Protein AF-A0A915NFX5-F1 (afdb_monomer_lite)

Radius of gyration: 32.98 Å; chains: 1; bounding box: 57×77×89 Å

pLDDT: mean 71.3, std 21.23, range [37.44, 98.0]

Structure (mmCIF, N/CA/C/O backbone):
data_AF-A0A915NFX5-F1
#
_entry.id   AF-A0A915NFX5-F1
#
loop_
_atom_site.group_PDB
_atom_site.id
_atom_site.type_symbol
_atom_site.label_atom_id
_atom_site.label_alt_id
_atom_site.label_comp_id
_atom_site.label_asym_id
_atom_site.label_entity_id
_atom_site.label_seq_id
_atom_site.pdbx_PDB_ins_code
_atom_site.Cartn_x
_atom_site.Cartn_y
_atom_site.Cartn_z
_atom_site.occupancy
_atom_site.B_iso_or_equiv
_atom_site.auth_seq_id
_atom_site.auth_comp_id
_atom_site.auth_asym_id
_atom_site.auth_atom_id
_atom_site.pdbx_PDB_model_num
ATOM 1 N N . LEU A 1 1 ? -9.962 2.973 -23.738 1.00 42.38 1 LEU A N 1
ATOM 2 C CA . LEU A 1 1 ? -8.912 2.194 -23.033 1.00 42.38 1 LEU A CA 1
ATOM 3 C C . LEU A 1 1 ? -8.061 3.043 -22.065 1.00 42.38 1 LEU A C 1
ATOM 5 O O . LEU A 1 1 ? -7.052 2.547 -21.597 1.00 42.38 1 LEU A O 1
ATOM 9 N N . ALA A 1 2 ? -8.461 4.273 -21.701 1.00 44.59 2 ALA A N 1
ATOM 10 C CA . ALA A 1 2 ? -7.644 5.176 -20.869 1.00 44.59 2 ALA A CA 1
ATOM 11 C C . ALA A 1 2 ? -8.045 5.235 -19.375 1.00 44.59 2 ALA A C 1
ATOM 13 O O . ALA A 1 2 ? -7.518 6.060 -18.642 1.00 44.59 2 ALA A O 1
ATOM 14 N N . GLU A 1 3 ? -8.964 4.384 -18.909 1.00 52.44 3 GLU A N 1
ATOM 15 C CA . GLU A 1 3 ? -9.541 4.490 -17.554 1.00 52.44 3 GLU A CA 1
ATOM 16 C C . GLU A 1 3 ? -8.811 3.669 -16.470 1.00 52.44 3 GLU A C 1
ATOM 18 O O . GLU A 1 3 ? -9.184 3.747 -15.308 1.00 52.44 3 GLU A O 1
ATOM 23 N N . ASN A 1 4 ? -7.743 2.933 -16.805 1.00 56.16 4 ASN A N 1
ATOM 24 C CA . ASN A 1 4 ? -7.018 2.064 -15.861 1.00 56.16 4 ASN A CA 1
ATOM 25 C C . ASN A 1 4 ? -5.557 2.495 -15.652 1.00 56.16 4 ASN A C 1
ATOM 27 O O . ASN A 1 4 ? -4.647 1.675 -15.754 1.00 56.16 4 ASN A O 1
ATOM 31 N N . PHE A 1 5 ? -5.306 3.779 -15.383 1.00 61.72 5 PHE A N 1
ATOM 32 C CA . PHE A 1 5 ? -3.992 4.183 -14.877 1.00 61.72 5 PHE A CA 1
ATOM 33 C C . PHE A 1 5 ? -3.992 4.124 -13.344 1.00 61.72 5 PHE A C 1
ATOM 35 O O . PHE A 1 5 ? -4.715 4.907 -12.720 1.00 61.72 5 PHE A O 1
ATOM 42 N N . PRO A 1 6 ? -3.176 3.252 -12.717 1.00 65.06 6 PRO A N 1
ATOM 43 C CA . PRO A 1 6 ? -3.118 3.133 -11.256 1.00 65.06 6 PRO A CA 1
ATOM 44 C C . PRO A 1 6 ? -2.696 4.452 -10.585 1.00 65.06 6 PRO A C 1
ATOM 46 O O . PRO A 1 6 ? -3.091 4.745 -9.458 1.00 65.06 6 PRO A O 1
ATOM 49 N N . GLU A 1 7 ? -1.974 5.299 -11.319 1.00 75.00 7 GLU A N 1
ATOM 50 C CA . GLU A 1 7 ? -1.568 6.641 -10.905 1.00 75.00 7 GLU A CA 1
ATOM 51 C C . GLU A 1 7 ? -2.761 7.586 -10.668 1.00 75.00 7 GLU A C 1
ATOM 53 O O . GLU A 1 7 ? -2.761 8.356 -9.707 1.00 75.00 7 GLU A O 1
ATOM 58 N N . SER A 1 8 ? -3.838 7.465 -11.459 1.00 81.12 8 SER A N 1
ATOM 59 C CA . SER A 1 8 ? -5.063 8.249 -11.246 1.00 81.12 8 SER A CA 1
ATOM 60 C C . SER A 1 8 ? -5.747 7.865 -9.937 1.00 81.12 8 SER A C 1
ATOM 62 O O . SER A 1 8 ? -6.239 8.726 -9.210 1.00 81.12 8 SER A O 1
ATOM 64 N N . SER A 1 9 ? -5.786 6.575 -9.617 1.00 88.75 9 SER A N 1
ATOM 65 C CA . SER A 1 9 ? -6.397 6.092 -8.384 1.00 88.75 9 SER A CA 1
ATOM 66 C C . SER A 1 9 ? -5.562 6.497 -7.160 1.00 88.75 9 SER A C 1
ATOM 68 O O . SER A 1 9 ? -6.129 6.871 -6.134 1.00 88.75 9 SER A O 1
ATOM 70 N N . LEU A 1 10 ? -4.226 6.480 -7.254 1.00 92.75 10 LEU A N 1
ATOM 71 C CA . LEU A 1 10 ? -3.344 6.946 -6.174 1.00 92.75 10 LEU A CA 1
ATOM 72 C C . LEU A 1 10 ? -3.576 8.427 -5.850 1.00 92.75 10 LEU A C 1
ATOM 74 O O . LEU A 1 10 ? -3.669 8.786 -4.674 1.00 92.75 10 LEU A O 1
ATOM 78 N N . ALA A 1 11 ? -3.745 9.263 -6.878 1.00 92.38 11 ALA A N 1
ATOM 79 C CA . ALA A 1 11 ? -4.060 10.679 -6.708 1.00 92.38 11 ALA A CA 1
ATOM 80 C C . ALA A 1 11 ? -5.406 10.895 -5.993 1.00 92.38 11 ALA A C 1
ATOM 82 O O . ALA A 1 11 ? -5.530 11.790 -5.156 1.00 92.38 11 ALA A O 1
ATOM 83 N N . VAL A 1 12 ? -6.410 10.051 -6.262 1.00 93.38 12 VAL A N 1
ATOM 84 C CA . VAL A 1 12 ? -7.706 10.096 -5.561 1.00 93.38 12 VAL A CA 1
ATOM 85 C C . VAL A 1 12 ? -7.546 9.768 -4.077 1.00 93.38 12 VAL A C 1
ATOM 87 O O . VAL A 1 12 ? -8.104 10.475 -3.236 1.00 93.38 12 VAL A O 1
ATOM 90 N N . MET A 1 13 ? -6.766 8.738 -3.737 1.00 94.88 13 MET A N 1
ATOM 91 C CA . MET A 1 13 ? -6.504 8.370 -2.339 1.00 94.88 13 MET A CA 1
ATOM 92 C C . MET A 1 13 ? -5.765 9.492 -1.602 1.00 94.88 13 MET A C 1
ATOM 94 O O . 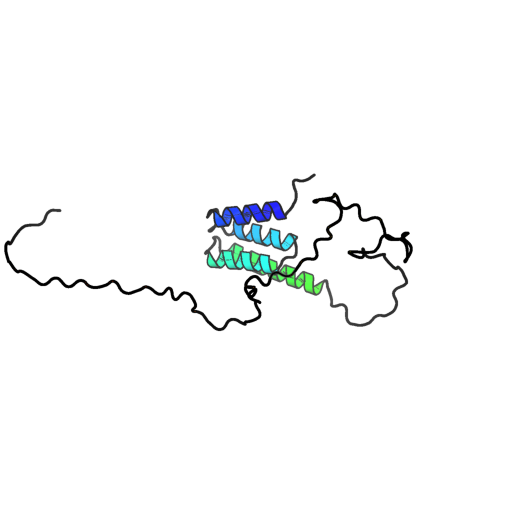MET A 1 13 ? -6.149 9.874 -0.495 1.00 94.88 13 MET A O 1
ATOM 98 N N . GLU A 1 14 ? -4.754 10.087 -2.234 1.00 94.44 14 GLU A N 1
ATOM 99 C CA . GLU A 1 14 ? -4.027 11.223 -1.670 1.00 94.44 14 GLU A CA 1
ATOM 100 C C . GLU A 1 14 ? -4.937 12.436 -1.452 1.00 94.44 14 GLU A C 1
ATOM 102 O O . GLU A 1 14 ? -4.962 13.012 -0.361 1.00 94.44 14 GLU A O 1
ATOM 107 N N . PHE A 1 15 ? -5.753 12.781 -2.447 1.00 94.94 15 PHE A N 1
ATOM 108 C CA . PHE A 1 15 ? -6.722 13.863 -2.334 1.00 94.94 15 PHE A CA 1
ATOM 109 C C . PHE A 1 15 ? -7.736 13.616 -1.209 1.00 94.94 15 PHE A C 1
ATOM 111 O O . PHE A 1 15 ? -7.998 14.515 -0.404 1.00 94.94 15 PHE A O 1
ATOM 118 N N . ALA A 1 16 ? -8.276 12.398 -1.104 1.00 94.56 16 ALA A N 1
ATOM 119 C CA . ALA A 1 16 ? -9.201 12.015 -0.040 1.00 94.56 16 ALA A CA 1
ATOM 120 C C . ALA A 1 16 ? -8.555 12.175 1.345 1.00 94.56 16 ALA A C 1
ATOM 122 O O . ALA A 1 16 ? -9.155 12.769 2.248 1.00 94.56 16 ALA A O 1
ATOM 123 N N . TYR A 1 17 ? -7.303 11.736 1.496 1.00 95.75 17 TYR A N 1
ATOM 124 C CA . TYR A 1 17 ? -6.540 11.897 2.729 1.00 95.75 17 TYR A CA 1
ATOM 125 C C . TYR A 1 17 ? -6.312 13.373 3.086 1.00 95.75 17 TYR A C 1
ATOM 127 O O . TYR A 1 17 ? -6.548 13.777 4.233 1.00 95.75 17 TYR A O 1
ATOM 135 N N . LEU A 1 18 ? -5.912 14.203 2.117 1.00 95.69 18 LEU A N 1
ATOM 136 C CA . LEU A 1 18 ? -5.711 15.645 2.305 1.00 95.69 18 LEU A CA 1
ATOM 137 C C . LEU A 1 18 ? -7.004 16.344 2.731 1.00 95.69 18 LEU A C 1
ATOM 139 O O . LEU A 1 18 ? -6.985 17.172 3.642 1.00 95.69 18 LEU A O 1
ATOM 143 N N . LYS A 1 19 ? -8.141 15.948 2.153 1.00 96.12 19 LYS A N 1
ATOM 144 C CA . LYS A 1 19 ? -9.470 16.446 2.530 1.00 96.12 19 LYS A CA 1
ATOM 145 C C . LYS A 1 19 ? -9.968 15.958 3.889 1.00 96.12 19 LYS A C 1
ATOM 147 O O . LYS A 1 19 ? -10.997 16.438 4.348 1.00 96.12 19 LYS A O 1
ATOM 152 N N . GLY A 1 20 ? -9.265 15.036 4.542 1.00 93.56 20 GLY A N 1
ATOM 153 C CA . GLY A 1 20 ? -9.691 14.492 5.832 1.00 93.56 20 GLY A CA 1
ATOM 154 C C . GLY A 1 20 ? -10.658 13.319 5.731 1.00 93.56 20 GLY A C 1
ATOM 155 O O . GLY A 1 20 ? -11.143 12.843 6.752 1.00 93.56 20 GLY A O 1
ATOM 156 N N . SER A 1 21 ? -10.925 12.829 4.522 1.00 93.75 21 SER A N 1
ATOM 157 C CA . SER A 1 21 ? -11.838 11.711 4.306 1.00 93.75 21 SER A CA 1
ATOM 158 C C . SER A 1 21 ? -11.177 10.386 4.684 1.00 93.75 21 SER A C 1
ATOM 160 O O . SER A 1 21 ? -9.991 10.182 4.440 1.00 93.75 21 SER A O 1
ATOM 162 N N . CYS A 1 22 ? -11.958 9.482 5.281 1.00 93.12 22 CYS A N 1
ATOM 163 C CA . CYS A 1 22 ? -11.569 8.098 5.592 1.00 93.12 22 CYS A CA 1
ATOM 164 C C . CYS A 1 22 ? -10.310 7.910 6.469 1.00 93.12 22 CYS A C 1
ATOM 166 O O . CYS A 1 22 ? -9.804 6.796 6.568 1.00 93.12 22 CYS A O 1
ATOM 168 N N . ARG A 1 23 ? -9.835 8.953 7.167 1.00 94.50 23 ARG A N 1
ATOM 169 C CA . ARG A 1 23 ? -8.600 8.914 7.980 1.00 94.50 23 ARG A CA 1
ATOM 170 C C . ARG A 1 23 ? -8.606 7.914 9.138 1.00 94.50 23 ARG A C 1
ATOM 172 O O . ARG A 1 23 ? -7.547 7.512 9.594 1.00 94.50 23 ARG A O 1
ATOM 179 N N . ASN A 1 24 ? -9.783 7.507 9.604 1.00 95.44 24 ASN A N 1
ATOM 180 C CA . ASN A 1 24 ? -9.910 6.567 10.720 1.00 95.44 24 ASN A CA 1
ATOM 181 C C . ASN A 1 24 ? -10.257 5.148 10.248 1.00 95.44 24 ASN A C 1
ATOM 183 O O . ASN A 1 24 ? -10.490 4.270 11.073 1.00 95.44 24 ASN A O 1
ATOM 187 N N . LEU A 1 25 ? -10.340 4.910 8.935 1.00 97.12 25 LEU A N 1
ATOM 188 C CA . LEU A 1 25 ? -10.768 3.631 8.380 1.00 97.12 25 LEU A CA 1
ATOM 189 C C . LEU A 1 25 ? -9.554 2.800 7.959 1.00 97.12 25 LEU A C 1
ATOM 191 O O . LEU A 1 25 ? -8.845 3.171 7.029 1.00 97.12 25 LEU A O 1
ATOM 195 N N . ALA A 1 26 ? -9.352 1.635 8.574 1.00 97.62 26 ALA A N 1
ATOM 196 C CA . ALA A 1 26 ? -8.226 0.755 8.243 1.00 97.62 26 ALA A CA 1
ATOM 197 C C . ALA A 1 26 ? -8.226 0.343 6.762 1.00 97.62 26 ALA A C 1
ATOM 199 O O . ALA A 1 26 ? -7.202 0.433 6.089 1.00 97.62 26 ALA A O 1
ATOM 200 N N . LYS A 1 27 ? -9.401 -0.016 6.223 1.00 97.31 27 LYS A N 1
ATOM 201 C CA . LYS A 1 27 ? -9.560 -0.424 4.816 1.00 97.31 27 LYS A CA 1
ATOM 202 C C . LYS A 1 27 ? -9.063 0.619 3.816 1.00 97.31 27 LYS A C 1
ATOM 204 O O . LYS A 1 27 ? -8.585 0.245 2.754 1.00 97.31 27 LYS A O 1
ATOM 209 N N . PHE A 1 28 ? -9.166 1.906 4.149 1.00 97.56 28 PHE A N 1
ATOM 210 C CA . PHE A 1 28 ? -8.678 2.972 3.281 1.00 97.56 28 PHE A CA 1
ATOM 211 C C . PHE A 1 28 ? -7.158 2.882 3.103 1.00 97.56 28 PHE A C 1
ATOM 213 O O . PHE A 1 28 ? -6.670 2.865 1.978 1.00 97.56 28 PHE A O 1
ATOM 220 N N . TYR A 1 29 ? -6.410 2.749 4.199 1.00 98.00 29 TYR A N 1
ATOM 221 C CA . TYR A 1 29 ? -4.952 2.633 4.143 1.00 98.00 29 TYR A CA 1
ATOM 222 C C . TYR A 1 29 ? -4.472 1.303 3.572 1.00 98.00 29 TYR A C 1
ATOM 224 O O . TYR A 1 29 ? -3.444 1.286 2.903 1.00 98.00 29 TYR A O 1
ATOM 232 N N . ILE A 1 30 ? -5.210 0.216 3.814 1.00 97.81 30 ILE A N 1
ATOM 233 C CA . ILE A 1 30 ? -4.918 -1.104 3.239 1.00 97.81 30 ILE A CA 1
ATOM 234 C C . ILE A 1 30 ? -5.066 -1.051 1.716 1.00 97.81 30 ILE A C 1
ATOM 236 O O . ILE A 1 30 ? -4.127 -1.364 1.001 1.00 97.81 30 ILE A O 1
ATOM 240 N N . CYS A 1 31 ? -6.188 -0.533 1.212 1.00 96.56 31 CYS A N 1
ATOM 241 C CA . CYS A 1 31 ? -6.378 -0.356 -0.228 1.00 96.56 31 CYS A CA 1
ATOM 242 C C . CYS A 1 31 ? -5.289 0.550 -0.826 1.00 96.56 31 CYS A C 1
ATOM 244 O O . CYS A 1 31 ? -4.713 0.254 -1.869 1.00 96.56 31 CYS A O 1
ATOM 246 N N . TRP A 1 32 ? -4.933 1.632 -0.125 1.00 96.62 32 TRP A N 1
ATOM 247 C CA . TRP A 1 32 ? -3.863 2.519 -0.575 1.00 96.62 32 TRP A CA 1
ATOM 248 C C . TRP A 1 32 ? -2.499 1.816 -0.628 1.00 96.62 32 TRP A C 1
ATOM 250 O O . TRP A 1 32 ? -1.723 2.050 -1.555 1.00 96.62 32 TRP A O 1
ATOM 260 N N . SER A 1 33 ? -2.186 0.959 0.347 1.00 97.06 33 SER A N 1
ATOM 261 C CA . SER A 1 33 ? -0.927 0.216 0.365 1.00 97.06 33 SER A CA 1
ATOM 262 C C . SER A 1 33 ? -0.892 -0.858 -0.723 1.00 97.06 33 SER A C 1
ATOM 264 O O . SER A 1 33 ? 0.122 -0.971 -1.404 1.00 97.06 33 SER A O 1
ATOM 266 N N . GLU A 1 34 ? -1.990 -1.581 -0.954 1.00 95.75 34 GLU A N 1
ATOM 267 C CA . GLU A 1 34 ? -2.151 -2.559 -2.042 1.00 95.75 34 GLU A CA 1
ATOM 268 C C . GLU A 1 34 ? -1.908 -1.930 -3.419 1.00 95.75 34 GLU A C 1
ATOM 270 O O . GLU A 1 34 ? -1.241 -2.515 -4.271 1.00 95.75 34 GLU A O 1
ATOM 275 N N . MET A 1 35 ? -2.362 -0.694 -3.633 1.00 94.81 35 MET A N 1
ATOM 276 C CA . MET A 1 35 ? -2.097 0.025 -4.880 1.00 94.81 35 MET A CA 1
ATOM 277 C C . 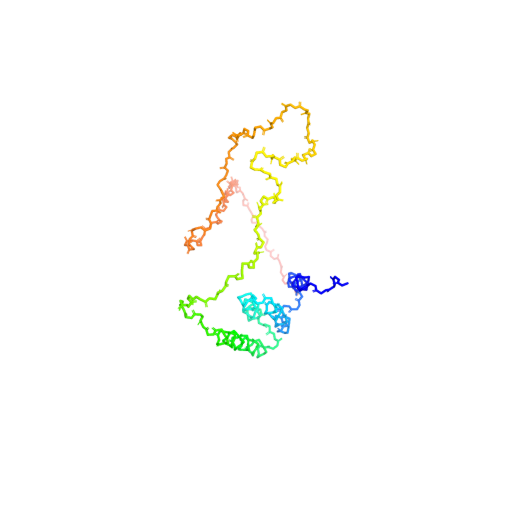MET A 1 35 ? -0.602 0.288 -5.088 1.00 94.81 35 MET A C 1
ATOM 279 O O . MET A 1 35 ? -0.105 0.116 -6.199 1.00 94.81 35 MET A O 1
ATOM 283 N N . TYR A 1 36 ? 0.145 0.638 -4.035 1.00 95.06 36 TYR A N 1
ATOM 284 C CA . TYR A 1 36 ? 1.606 0.738 -4.132 1.00 95.06 36 TYR A CA 1
ATOM 285 C C . TYR A 1 36 ? 2.282 -0.622 -4.317 1.00 95.06 36 TYR A C 1
ATOM 287 O O . TYR A 1 36 ? 3.278 -0.692 -5.033 1.00 95.06 36 TYR A O 1
ATOM 295 N N . GLN A 1 37 ? 1.744 -1.697 -3.730 1.00 93.00 37 GLN A N 1
ATOM 296 C CA . GLN A 1 37 ? 2.235 -3.059 -3.978 1.00 93.00 37 GLN A CA 1
ATOM 297 C C . GLN A 1 37 ? 2.090 -3.444 -5.454 1.00 93.00 37 GLN A C 1
ATOM 299 O O . GLN A 1 37 ? 3.012 -4.022 -6.017 1.00 93.00 37 GLN A O 1
ATOM 304 N N . SER A 1 38 ? 0.986 -3.062 -6.106 1.00 91.62 38 SER A N 1
ATOM 305 C CA . SER A 1 38 ? 0.762 -3.349 -7.533 1.00 91.62 38 SER A CA 1
ATOM 306 C C . SER A 1 38 ? 1.766 -2.672 -8.478 1.00 91.62 38 SER A C 1
ATOM 308 O O . SER A 1 38 ? 1.940 -3.124 -9.604 1.00 91.62 38 SER A O 1
ATOM 310 N N . ILE A 1 39 ? 2.439 -1.611 -8.015 1.00 91.31 39 ILE A N 1
ATOM 311 C CA . ILE A 1 39 ? 3.495 -0.877 -8.739 1.00 91.31 39 ILE A CA 1
ATOM 312 C C . ILE A 1 39 ? 4.891 -1.262 -8.192 1.00 91.31 39 ILE A C 1
ATOM 314 O O . ILE A 1 39 ? 5.891 -0.627 -8.507 1.00 91.31 39 ILE A O 1
ATOM 318 N N . GLU A 1 40 ? 4.973 -2.288 -7.336 1.00 90.88 40 GLU A N 1
ATOM 319 C CA . GLU A 1 40 ? 6.205 -2.774 -6.692 1.00 90.88 40 GLU A CA 1
ATOM 320 C C . GLU A 1 40 ? 6.924 -1.716 -5.828 1.00 90.88 40 GLU A C 1
ATOM 322 O O . GLU A 1 40 ? 8.117 -1.801 -5.533 1.00 90.88 40 GLU A O 1
ATOM 327 N N . TRP A 1 41 ? 6.196 -0.701 -5.355 1.00 93.75 41 TRP A N 1
ATOM 328 C CA . TRP A 1 41 ? 6.719 0.347 -4.474 1.00 93.75 41 TRP A CA 1
ATOM 329 C C . TRP A 1 41 ? 6.540 -0.029 -3.000 1.00 93.75 41 TRP A C 1
ATOM 331 O O . TRP A 1 41 ? 5.813 0.616 -2.237 1.00 93.75 41 TRP A O 1
ATOM 341 N N . TRP A 1 42 ? 7.253 -1.070 -2.574 1.00 94.38 42 TRP A N 1
ATOM 342 C CA . TRP A 1 42 ? 7.133 -1.685 -1.245 1.00 94.38 42 TRP A CA 1
ATOM 343 C C . TRP A 1 42 ? 7.326 -0.706 -0.079 1.00 94.38 42 TRP A C 1
ATOM 345 O O . TRP A 1 42 ? 6.585 -0.744 0.903 1.00 94.38 42 TRP A O 1
ATOM 355 N N . ASN A 1 43 ? 8.276 0.225 -0.198 1.00 95.44 43 ASN A N 1
ATOM 356 C CA . ASN A 1 43 ? 8.529 1.232 0.839 1.00 95.44 43 ASN A CA 1
ATOM 357 C C . ASN A 1 43 ? 7.329 2.167 1.028 1.00 95.44 43 ASN A C 1
ATOM 359 O O . ASN A 1 43 ? 6.932 2.444 2.158 1.00 95.44 43 ASN A O 1
ATOM 363 N N . LYS A 1 44 ? 6.691 2.591 -0.070 1.00 95.88 44 LYS A N 1
ATOM 364 C CA . LYS A 1 44 ? 5.477 3.412 -0.004 1.00 95.88 44 LYS A CA 1
ATOM 365 C C . LYS A 1 44 ? 4.298 2.635 0.565 1.00 95.88 44 LYS A C 1
ATOM 367 O O . LYS A 1 44 ? 3.555 3.190 1.370 1.00 95.88 44 LYS A O 1
ATOM 372 N N . ALA A 1 45 ? 4.162 1.352 0.233 1.00 96.69 45 ALA A N 1
ATOM 373 C CA . ALA A 1 45 ? 3.146 0.498 0.843 1.00 96.69 45 ALA A CA 1
ATOM 374 C C . ALA A 1 45 ? 3.308 0.424 2.377 1.00 96.69 45 ALA A C 1
ATOM 376 O O . ALA A 1 45 ? 2.338 0.660 3.104 1.00 96.69 45 ALA A O 1
ATOM 377 N N . ARG A 1 46 ? 4.538 0.210 2.875 1.00 97.62 46 ARG A N 1
ATOM 378 C CA . ARG A 1 46 ? 4.849 0.232 4.318 1.00 97.62 46 ARG A CA 1
ATOM 379 C C . ARG A 1 46 ? 4.520 1.575 4.961 1.00 97.62 46 ARG A C 1
ATOM 381 O O . ARG A 1 46 ? 3.871 1.604 6.004 1.00 97.62 46 ARG A O 1
ATOM 388 N N . GLU A 1 47 ? 4.918 2.685 4.334 1.00 97.62 47 GLU A N 1
ATOM 389 C CA . GLU A 1 47 ? 4.615 4.035 4.830 1.00 97.62 47 GLU A CA 1
ATOM 390 C C . GLU A 1 47 ? 3.106 4.240 5.036 1.00 97.62 47 GLU A C 1
ATOM 392 O O . GLU A 1 47 ? 2.700 4.832 6.037 1.00 97.62 47 GLU A O 1
ATOM 397 N N . LYS A 1 48 ? 2.254 3.746 4.123 1.00 97.31 48 LYS A N 1
ATOM 398 C CA . LYS A 1 48 ? 0.793 3.897 4.244 1.00 97.31 48 LYS A CA 1
ATOM 399 C C . LYS A 1 48 ? 0.197 3.054 5.368 1.00 97.31 48 LYS A C 1
ATOM 401 O O . LYS A 1 48 ? -0.687 3.546 6.067 1.00 97.31 48 LYS A O 1
ATOM 406 N N . LEU A 1 49 ? 0.702 1.844 5.603 1.00 97.62 49 LEU A N 1
ATOM 407 C CA . LEU A 1 49 ? 0.277 1.031 6.748 1.00 97.62 49 LEU A CA 1
ATOM 408 C C . LEU A 1 49 ? 0.756 1.628 8.079 1.00 97.62 49 LEU A C 1
ATOM 410 O O . LEU A 1 49 ? -0.023 1.730 9.024 1.00 97.62 49 LEU A O 1
ATOM 414 N N . GLN A 1 50 ? 1.988 2.137 8.144 1.00 97.75 50 GLN A N 1
ATOM 415 C CA . GLN A 1 50 ? 2.474 2.877 9.315 1.00 97.75 50 GLN A CA 1
ATOM 416 C C . GLN A 1 50 ? 1.666 4.154 9.563 1.00 97.75 50 GLN A C 1
ATOM 418 O O . GLN A 1 50 ? 1.397 4.511 10.710 1.00 97.75 50 GLN A O 1
ATOM 423 N N . LEU A 1 51 ? 1.256 4.848 8.500 1.00 97.00 51 LEU A N 1
ATOM 424 C CA . LEU A 1 51 ? 0.370 6.002 8.603 1.00 97.00 51 LEU A CA 1
ATOM 425 C C . LEU A 1 51 ? -0.990 5.609 9.193 1.00 97.00 51 LEU A C 1
ATOM 427 O O . LEU A 1 51 ? -1.508 6.343 10.028 1.00 97.00 51 LEU A O 1
ATOM 431 N N . ALA A 1 52 ? -1.536 4.446 8.833 1.00 97.19 52 ALA A N 1
ATOM 432 C CA . ALA A 1 52 ? -2.771 3.927 9.420 1.00 97.19 52 ALA A CA 1
ATOM 433 C C . ALA A 1 52 ? -2.653 3.749 10.942 1.00 97.19 52 ALA A C 1
ATOM 435 O O . ALA A 1 52 ? -3.557 4.143 11.679 1.00 97.19 52 ALA A O 1
ATOM 436 N N . LEU A 1 53 ? -1.516 3.222 11.414 1.00 96.44 53 LEU A N 1
ATOM 437 C CA . LEU A 1 53 ? -1.226 3.079 12.845 1.00 96.44 53 LEU A CA 1
ATOM 438 C C . LEU A 1 53 ? -1.126 4.444 13.535 1.00 96.44 53 LEU A C 1
ATOM 440 O O . LEU A 1 53 ? -1.739 4.653 14.576 1.00 96.44 53 LEU A O 1
ATOM 444 N N . LYS A 1 54 ? -0.421 5.407 12.926 1.00 96.62 54 LYS A N 1
ATOM 445 C CA . LYS A 1 54 ? -0.319 6.784 13.448 1.00 96.62 54 LYS A CA 1
ATOM 446 C C . LYS A 1 54 ? -1.685 7.461 13.573 1.00 96.62 54 LYS A C 1
ATOM 448 O O . LYS A 1 54 ? -1.902 8.239 14.496 1.00 96.62 54 LYS A O 1
ATOM 453 N N . MET A 1 55 ? -2.594 7.164 12.649 1.00 95.75 55 MET A N 1
ATOM 454 C CA . MET A 1 55 ? -3.952 7.705 12.632 1.00 95.75 55 MET A CA 1
ATOM 455 C C . MET A 1 55 ? -4.941 6.893 13.483 1.00 95.75 55 MET A C 1
ATOM 457 O O . MET A 1 55 ? -6.111 7.259 13.545 1.00 95.75 55 MET A O 1
ATOM 461 N N . ASN A 1 56 ? -4.489 5.827 14.158 1.00 95.44 56 ASN A N 1
ATOM 462 C CA . ASN A 1 56 ? -5.329 4.897 14.920 1.00 95.44 56 ASN A CA 1
ATOM 463 C C . ASN A 1 56 ? -6.519 4.373 14.097 1.00 95.44 56 ASN A C 1
ATOM 465 O O . ASN A 1 56 ? -7.663 4.362 14.555 1.00 95.44 56 ASN A O 1
ATOM 469 N N . ALA A 1 57 ? -6.256 3.979 12.850 1.00 96.69 57 ALA A N 1
ATOM 470 C CA . ALA A 1 57 ? -7.288 3.499 11.946 1.00 96.69 57 ALA A CA 1
ATOM 471 C C . ALA A 1 57 ? -7.908 2.178 12.445 1.00 96.69 57 ALA A C 1
ATOM 473 O O . ALA A 1 57 ? -7.206 1.250 12.846 1.00 96.69 57 ALA A O 1
ATOM 474 N N . VAL A 1 58 ? -9.237 2.081 12.390 1.00 96.38 58 VAL A N 1
ATOM 475 C CA . VAL A 1 58 ? -10.022 0.960 12.929 1.00 96.38 58 VAL A CA 1
ATOM 476 C C . VAL A 1 58 ? -10.593 0.118 11.779 1.00 96.38 58 VAL A C 1
ATOM 478 O O . VAL A 1 58 ? -11.048 0.688 10.777 1.00 96.38 58 VAL A O 1
ATOM 481 N N . PRO A 1 59 ? -10.619 -1.226 11.885 1.00 97.06 59 PRO A N 1
ATOM 482 C CA . PRO A 1 59 ? -10.058 -2.067 12.951 1.00 97.06 59 PRO A CA 1
ATOM 483 C C . PRO A 1 59 ? -8.534 -2.195 12.867 1.00 97.06 59 PRO A C 1
ATOM 485 O O . PRO A 1 59 ? -7.997 -2.436 11.786 1.00 97.06 59 PRO A O 1
ATOM 488 N N . LEU A 1 60 ? -7.856 -2.106 14.013 1.00 95.62 60 LEU A N 1
ATOM 489 C CA . LEU A 1 60 ? -6.393 -2.161 14.084 1.00 95.62 60 LEU A CA 1
ATOM 490 C C . LEU A 1 60 ? -5.841 -3.542 13.695 1.00 95.62 60 LEU A C 1
ATOM 492 O O . LEU A 1 60 ? -4.831 -3.633 13.002 1.00 95.62 60 LEU A O 1
ATOM 496 N N . ASP A 1 61 ? -6.559 -4.610 14.048 1.00 97.06 61 ASP A N 1
ATOM 497 C CA . ASP A 1 61 ? -6.190 -5.991 13.713 1.00 97.06 61 ASP A CA 1
ATOM 498 C C . ASP A 1 61 ? -6.033 -6.198 12.201 1.00 97.06 61 ASP A C 1
ATOM 500 O O . ASP A 1 61 ? -5.144 -6.920 11.752 1.00 97.06 61 ASP A O 1
ATOM 504 N N . LEU A 1 62 ? -6.865 -5.522 11.397 1.00 97.31 62 LEU A N 1
ATOM 505 C CA . LEU A 1 62 ? -6.760 -5.588 9.939 1.00 97.31 62 LEU A CA 1
ATOM 506 C C . LEU A 1 62 ? -5.498 -4.896 9.426 1.00 97.31 62 LEU A C 1
ATOM 508 O O . LEU A 1 62 ? -4.915 -5.360 8.451 1.00 97.31 62 LEU A O 1
ATOM 512 N N . VAL A 1 63 ? -5.066 -3.810 10.072 1.00 97.19 63 VAL A N 1
ATOM 513 C CA . VAL A 1 63 ? -3.832 -3.105 9.703 1.00 97.19 63 VAL A CA 1
ATOM 514 C C . VAL A 1 63 ? -2.618 -3.981 9.999 1.00 97.19 63 VAL A C 1
ATOM 516 O O . VAL A 1 63 ? -1.739 -4.098 9.150 1.00 97.19 63 VAL A O 1
ATOM 519 N N . HIS A 1 64 ? -2.587 -4.633 11.164 1.00 97.69 64 HIS A N 1
ATOM 520 C CA . HIS A 1 64 ? -1.512 -5.562 11.517 1.00 97.69 64 HIS A CA 1
ATOM 521 C C . HIS A 1 64 ? -1.464 -6.754 10.567 1.00 97.69 64 HIS A C 1
ATOM 523 O O . HIS A 1 64 ? -0.415 -7.021 9.991 1.00 97.69 64 HIS A O 1
ATOM 529 N N . LYS A 1 65 ? -2.613 -7.383 10.299 1.00 97.88 65 LYS A N 1
ATOM 530 C CA . LYS A 1 65 ? -2.695 -8.485 9.338 1.00 97.88 65 LYS A CA 1
ATOM 531 C C . LYS A 1 65 ? -2.195 -8.077 7.949 1.00 97.88 65 LYS A C 1
ATOM 533 O O . LYS A 1 65 ? -1.425 -8.813 7.346 1.00 97.88 65 LYS A O 1
ATOM 538 N N . ALA A 1 66 ? -2.603 -6.906 7.458 1.00 97.12 66 ALA A N 1
ATOM 539 C CA . ALA A 1 66 ? -2.142 -6.392 6.170 1.00 97.12 66 ALA A CA 1
ATOM 540 C C . ALA A 1 66 ? -0.634 -6.080 6.167 1.00 97.12 66 ALA A C 1
ATOM 542 O O . ALA A 1 66 ? 0.026 -6.237 5.143 1.00 97.12 66 ALA A O 1
ATOM 543 N N . SER A 1 67 ? -0.076 -5.653 7.304 1.00 97.19 67 SER A N 1
ATOM 544 C CA . SER A 1 67 ? 1.369 -5.458 7.464 1.00 97.19 67 SER A CA 1
ATOM 545 C C . SER A 1 67 ? 2.124 -6.782 7.404 1.00 97.19 67 SER A C 1
ATOM 547 O O . SER A 1 67 ? 3.120 -6.873 6.692 1.00 97.19 67 SER A O 1
ATOM 549 N N . ASP A 1 68 ? 1.646 -7.811 8.101 1.00 97.62 68 ASP A N 1
ATOM 550 C CA . ASP A 1 68 ? 2.265 -9.140 8.088 1.00 97.62 68 ASP A CA 1
ATOM 551 C C . ASP A 1 68 ? 2.200 -9.771 6.689 1.00 97.62 68 ASP A C 1
ATOM 553 O O . ASP A 1 68 ? 3.172 -10.360 6.215 1.00 97.62 68 ASP A O 1
ATOM 557 N N . GLU A 1 69 ? 1.069 -9.606 5.999 1.00 96.94 69 GLU A N 1
ATOM 558 C CA . GLU A 1 69 ? 0.875 -10.059 4.620 1.00 96.94 69 GLU A CA 1
ATOM 559 C C . GLU A 1 69 ? 1.825 -9.350 3.646 1.00 96.94 69 GLU A C 1
ATOM 561 O O . GLU A 1 69 ? 2.467 -10.007 2.827 1.00 96.94 69 GLU A O 1
ATOM 566 N N . LEU A 1 70 ? 1.993 -8.030 3.782 1.00 96.06 70 LEU A N 1
ATOM 567 C CA . LEU A 1 70 ? 2.957 -7.261 2.995 1.00 96.06 70 LEU A CA 1
ATOM 568 C C . LEU A 1 70 ? 4.386 -7.791 3.179 1.00 96.06 70 LEU A C 1
ATOM 570 O O . LEU A 1 70 ? 5.082 -8.031 2.193 1.00 96.06 70 LEU A O 1
ATOM 574 N N . GLU A 1 71 ? 4.831 -7.993 4.421 1.00 96.00 71 GLU A N 1
ATOM 575 C CA . GLU A 1 71 ? 6.179 -8.511 4.683 1.00 96.00 71 GLU A CA 1
ATOM 576 C C . GLU A 1 71 ? 6.347 -9.945 4.169 1.00 96.00 71 GLU A C 1
ATOM 578 O O . GLU A 1 71 ? 7.388 -10.281 3.602 1.00 96.00 71 GLU A O 1
ATOM 583 N N . SER A 1 72 ? 5.315 -10.783 4.298 1.00 94.94 72 SER A N 1
ATOM 584 C CA . SER A 1 72 ? 5.306 -12.138 3.739 1.00 94.94 72 SER A CA 1
ATOM 585 C C . SER A 1 72 ? 5.472 -12.125 2.217 1.00 94.94 72 SER A C 1
ATOM 587 O O . SER A 1 72 ? 6.304 -12.861 1.680 1.00 94.94 72 SER A O 1
ATOM 589 N N . ASN A 1 73 ? 4.754 -11.236 1.526 1.00 91.88 73 ASN A N 1
ATOM 590 C CA . ASN A 1 73 ? 4.846 -11.066 0.077 1.00 91.88 73 ASN A CA 1
ATOM 591 C C . ASN A 1 73 ? 6.245 -10.612 -0.349 1.00 91.88 73 ASN A C 1
ATOM 593 O O . ASN A 1 73 ? 6.821 -11.189 -1.271 1.00 91.88 73 ASN A O 1
ATOM 597 N N . ILE A 1 74 ? 6.828 -9.640 0.355 1.00 92.12 74 ILE A N 1
ATOM 598 C CA . ILE A 1 74 ? 8.189 -9.159 0.082 1.00 92.12 74 ILE A CA 1
ATOM 599 C C . ILE A 1 74 ? 9.205 -10.288 0.282 1.00 92.12 74 ILE A C 1
ATOM 601 O O . ILE A 1 74 ? 10.039 -10.527 -0.589 1.00 92.12 74 ILE A O 1
ATOM 605 N N . MET A 1 75 ? 9.110 -11.040 1.382 1.00 91.69 75 MET A N 1
ATOM 606 C CA . MET A 1 75 ? 9.983 -12.193 1.625 1.00 91.69 75 MET A CA 1
ATOM 607 C C . MET A 1 75 ? 9.822 -13.279 0.557 1.00 91.69 75 MET A C 1
ATOM 609 O O . MET A 1 75 ? 10.811 -13.893 0.161 1.00 91.69 75 MET A O 1
ATOM 613 N N . SER A 1 76 ? 8.595 -13.535 0.099 1.00 90.12 76 SER A N 1
ATOM 614 C CA . SER A 1 76 ? 8.314 -14.490 -0.975 1.00 90.12 76 SER A CA 1
ATOM 615 C C . SER A 1 76 ? 8.980 -14.059 -2.283 1.00 90.12 76 SER A C 1
ATOM 617 O O . SER A 1 76 ? 9.696 -14.853 -2.889 1.00 90.12 76 SER A O 1
ATOM 619 N N . MET A 1 77 ? 8.846 -12.784 -2.661 1.00 86.50 77 MET A N 1
ATOM 620 C CA . MET A 1 77 ? 9.497 -12.215 -3.846 1.00 86.50 77 MET A CA 1
ATOM 621 C C . MET A 1 77 ? 11.025 -12.298 -3.763 1.00 86.50 77 MET A C 1
ATOM 623 O O . MET A 1 77 ? 11.669 -12.738 -4.711 1.00 86.50 77 MET A O 1
ATOM 627 N N . CYS A 1 78 ? 11.618 -11.963 -2.613 1.00 84.38 78 CYS A N 1
ATOM 628 C CA . CYS A 1 78 ? 13.064 -12.091 -2.411 1.00 84.38 78 CYS A CA 1
ATOM 629 C C . CYS A 1 78 ? 13.553 -13.546 -2.500 1.00 84.38 78 CYS A C 1
ATOM 631 O O . CYS A 1 78 ? 14.662 -13.783 -2.955 1.00 84.38 78 CYS A O 1
ATOM 633 N N . LYS A 1 79 ? 12.748 -14.533 -2.086 1.00 83.88 79 LYS A N 1
ATOM 634 C CA . LYS A 1 79 ? 13.105 -15.962 -2.191 1.00 83.88 79 LYS A CA 1
ATOM 635 C C . LYS A 1 79 ? 12.954 -16.516 -3.606 1.00 83.88 79 LYS A C 1
ATOM 637 O O . LYS A 1 79 ? 13.687 -17.424 -3.979 1.00 83.88 79 LYS A O 1
ATOM 642 N N . GLN A 1 80 ? 11.985 -16.007 -4.365 1.00 77.38 80 GLN A N 1
ATOM 643 C CA . GLN A 1 80 ? 11.768 -16.372 -5.769 1.00 77.38 80 GLN A CA 1
ATOM 644 C C . GLN A 1 80 ? 12.809 -15.763 -6.705 1.00 77.38 80 GLN A C 1
ATOM 646 O O . GLN A 1 80 ? 12.964 -16.240 -7.825 1.00 77.38 80 GLN A O 1
ATOM 651 N N . ASN A 1 81 ? 13.534 -14.753 -6.233 1.00 64.06 81 ASN A N 1
ATOM 652 C CA . ASN A 1 81 ? 14.712 -14.216 -6.883 1.00 64.06 81 ASN A CA 1
ATOM 653 C C . ASN A 1 81 ? 15.952 -14.691 -6.105 1.00 64.06 81 ASN A C 1
ATOM 655 O O . ASN A 1 81 ? 16.543 -13.891 -5.376 1.00 64.06 81 ASN A O 1
ATOM 659 N N . PRO A 1 82 ? 16.307 -15.998 -6.155 1.00 54.53 82 PRO A N 1
ATOM 660 C CA . PRO A 1 82 ? 17.586 -16.427 -5.621 1.00 54.53 82 PRO A CA 1
ATOM 661 C C . PRO A 1 82 ? 18.619 -15.607 -6.378 1.00 54.53 82 PRO A C 1
ATOM 663 O O . PRO A 1 82 ? 18.656 -15.676 -7.603 1.00 54.53 82 PRO A O 1
ATOM 666 N N . GLU A 1 83 ? 19.336 -14.757 -5.645 1.00 57.91 83 GLU A N 1
ATOM 667 C CA . GLU A 1 83 ? 20.434 -13.924 -6.127 1.00 57.91 83 GLU A CA 1
ATOM 668 C C . GLU A 1 83 ? 21.059 -14.529 -7.379 1.00 57.91 83 GLU A C 1
ATOM 670 O O . GLU A 1 83 ? 21.457 -15.687 -7.311 1.00 57.91 83 GLU A O 1
ATOM 675 N N . ASN A 1 84 ? 21.165 -13.773 -8.478 1.00 50.47 84 ASN A N 1
ATOM 676 C CA . ASN A 1 84 ? 22.188 -14.044 -9.485 1.00 50.47 84 ASN A CA 1
ATOM 677 C C . ASN A 1 84 ? 23.512 -14.162 -8.718 1.00 50.47 84 ASN A C 1
ATOM 679 O O . ASN A 1 84 ? 24.060 -13.125 -8.321 1.00 50.47 84 ASN A O 1
ATOM 683 N N . PRO A 1 85 ? 24.039 -15.371 -8.464 1.00 41.56 85 PRO A N 1
ATOM 684 C CA . PRO A 1 85 ? 25.381 -15.470 -7.954 1.00 41.56 85 PRO A CA 1
ATOM 685 C C . PRO A 1 85 ? 26.238 -15.232 -9.194 1.00 41.56 85 PRO A C 1
ATOM 687 O O . PRO A 1 85 ? 26.094 -15.952 -10.174 1.00 41.56 85 PRO A O 1
ATOM 690 N N . LEU A 1 86 ? 27.031 -14.164 -9.176 1.00 48.72 86 LEU A N 1
ATOM 691 C CA . LEU A 1 86 ? 28.290 -14.012 -9.912 1.00 48.72 86 LEU A CA 1
ATOM 692 C C . LEU A 1 86 ? 28.488 -14.913 -11.148 1.00 48.72 86 LEU A C 1
ATOM 694 O O . LEU A 1 86 ? 28.613 -16.126 -11.019 1.00 48.72 86 LEU A O 1
ATOM 698 N N . ASP A 1 87 ? 28.752 -14.277 -12.290 1.00 44.25 87 ASP A N 1
ATOM 699 C CA . ASP A 1 87 ? 29.747 -14.824 -13.217 1.00 44.25 87 ASP A CA 1
ATOM 700 C C . ASP A 1 87 ? 29.351 -16.175 -13.852 1.00 44.25 87 ASP A C 1
ATOM 702 O O . ASP A 1 87 ? 29.863 -17.241 -13.520 1.00 44.25 87 ASP A O 1
ATOM 706 N N . ASN A 1 88 ? 28.421 -16.126 -14.805 1.00 37.44 88 ASN A N 1
ATOM 707 C CA . ASN A 1 88 ? 28.409 -17.092 -15.899 1.00 37.44 88 ASN A CA 1
ATOM 708 C C . ASN A 1 88 ? 28.435 -16.301 -17.206 1.00 37.44 88 ASN A C 1
ATOM 710 O O . ASN A 1 88 ? 27.407 -15.869 -17.728 1.00 37.44 88 ASN A O 1
ATOM 714 N N . GLU A 1 89 ? 29.666 -16.064 -17.656 1.00 49.88 89 GLU A N 1
ATOM 715 C CA . GLU A 1 89 ? 30.048 -16.024 -19.065 1.00 49.88 89 GLU A CA 1
ATOM 716 C C . GLU A 1 89 ? 29.252 -17.066 -19.882 1.00 49.88 89 GLU A C 1
ATOM 718 O O . GLU A 1 89 ? 28.914 -18.142 -19.386 1.00 49.88 89 GLU A O 1
ATOM 723 N N . ASP A 1 90 ? 29.009 -16.733 -21.149 1.00 47.81 90 ASP A N 1
ATOM 724 C CA . ASP A 1 90 ? 28.380 -17.554 -22.191 1.00 47.81 90 ASP A CA 1
ATOM 725 C C . ASP A 1 90 ? 26.843 -17.654 -22.197 1.00 47.81 90 ASP A C 1
ATOM 727 O O . ASP A 1 90 ? 26.259 -18.727 -22.063 1.00 47.81 90 ASP A O 1
ATOM 731 N N . PHE A 1 91 ? 26.179 -16.546 -22.540 1.00 40.66 91 PHE A N 1
ATOM 732 C CA . PHE A 1 91 ? 24.999 -16.613 -23.412 1.00 40.66 91 PHE A CA 1
ATOM 733 C C . PHE A 1 91 ? 25.088 -15.564 -24.524 1.00 40.66 91 PHE A C 1
ATOM 735 O O . PHE A 1 91 ? 24.746 -14.401 -24.339 1.00 40.66 91 PHE A O 1
ATOM 742 N N . ASP A 1 92 ? 25.613 -16.051 -25.649 1.00 40.78 92 ASP A N 1
ATOM 743 C CA . ASP A 1 92 ? 25.145 -15.891 -27.030 1.00 40.78 92 ASP A CA 1
ATOM 744 C C . ASP A 1 92 ? 24.730 -14.487 -27.515 1.00 40.78 92 ASP A C 1
ATOM 746 O O . ASP A 1 92 ? 23.870 -13.814 -26.952 1.00 40.78 92 ASP A O 1
ATOM 750 N N . ASP A 1 93 ? 25.322 -14.114 -28.649 1.00 42.06 93 ASP A N 1
ATOM 751 C CA . ASP A 1 93 ? 25.252 -12.870 -29.424 1.00 42.06 93 ASP A CA 1
ATOM 752 C C . ASP A 1 93 ? 23.832 -12.503 -29.922 1.00 42.06 93 ASP A C 1
ATOM 754 O O . ASP A 1 93 ? 23.606 -12.185 -31.092 1.00 42.06 93 ASP A O 1
ATOM 758 N N . SER A 1 94 ? 22.829 -12.463 -29.049 1.00 47.03 94 SER A N 1
ATOM 759 C CA . SER A 1 94 ? 21.588 -11.750 -29.327 1.00 47.03 94 SER A CA 1
ATOM 760 C C . SER A 1 94 ? 21.743 -10.328 -28.820 1.00 47.03 94 SER A C 1
ATOM 762 O O . SER A 1 94 ? 21.357 -9.982 -27.705 1.00 47.03 94 SER A O 1
ATOM 764 N N . VAL A 1 95 ? 22.344 -9.487 -29.663 1.00 52.97 95 VAL A N 1
ATOM 765 C CA . VAL A 1 95 ? 22.403 -8.034 -29.477 1.00 52.97 95 VAL A CA 1
ATOM 766 C C . VAL A 1 95 ? 20.983 -7.478 -29.614 1.00 52.97 95 VAL A C 1
ATOM 768 O O . VAL A 1 95 ? 20.610 -6.866 -30.618 1.00 52.97 95 VAL A O 1
ATOM 771 N N . GLU A 1 96 ? 20.150 -7.733 -28.611 1.00 57.28 96 GLU A N 1
ATOM 772 C CA . GLU A 1 96 ? 18.836 -7.143 -28.478 1.00 57.28 96 GLU A CA 1
ATOM 773 C C . GLU A 1 96 ? 19.071 -5.640 -28.357 1.00 57.28 96 GLU A C 1
ATOM 775 O O . GLU A 1 96 ? 19.658 -5.142 -27.396 1.00 57.28 96 GLU A O 1
ATOM 780 N N . SER A 1 97 ? 18.755 -4.923 -29.437 1.00 59.88 97 SER A N 1
ATOM 781 C CA . SER A 1 97 ? 19.085 -3.512 -29.609 1.00 59.88 97 SER A CA 1
ATOM 782 C C . SER A 1 97 ? 18.332 -2.674 -28.576 1.00 59.88 97 SER A C 1
ATOM 784 O O . SER A 1 97 ? 17.283 -2.097 -28.876 1.00 59.88 97 SER A O 1
ATOM 786 N N . ALA A 1 98 ? 18.890 -2.564 -27.373 1.00 73.94 98 ALA A N 1
ATOM 787 C CA . ALA A 1 98 ? 18.409 -1.681 -26.331 1.00 73.94 98 ALA A CA 1
ATOM 788 C C . ALA A 1 98 ? 18.255 -0.263 -26.901 1.00 73.94 98 ALA A C 1
ATOM 790 O O . ALA A 1 98 ? 19.115 0.243 -27.636 1.00 73.94 98 ALA A O 1
ATOM 791 N N . ARG A 1 99 ? 17.122 0.385 -26.601 1.00 69.75 99 ARG A N 1
ATOM 792 C CA . ARG A 1 99 ? 16.865 1.759 -27.043 1.00 69.75 99 ARG A CA 1
ATOM 793 C C . ARG A 1 99 ? 17.922 2.675 -26.437 1.00 69.75 99 ARG A C 1
ATOM 795 O O . ARG A 1 99 ? 17.908 2.967 -25.248 1.00 69.75 99 ARG A O 1
ATOM 802 N N . THR A 1 100 ? 18.819 3.162 -27.281 1.00 73.88 100 THR A N 1
ATOM 803 C CA . THR A 1 100 ? 19.820 4.153 -26.901 1.00 73.88 100 THR A CA 1
ATOM 804 C C . THR A 1 100 ? 19.158 5.528 -26.873 1.00 73.88 100 THR A C 1
ATOM 806 O O . THR A 1 100 ? 18.760 6.077 -27.908 1.00 73.88 100 THR A O 1
ATOM 809 N N . THR A 1 101 ? 18.990 6.077 -25.668 1.00 72.25 101 THR A N 1
ATOM 810 C CA . THR A 1 101 ? 18.513 7.449 -25.471 1.00 72.25 101 THR A CA 1
ATOM 811 C C . THR A 1 101 ? 19.490 8.419 -26.138 1.00 72.25 101 THR A C 1
ATOM 813 O O . THR A 1 101 ? 20.703 8.228 -26.106 1.00 72.25 101 THR A O 1
ATOM 816 N N . PHE A 1 102 ? 18.956 9.434 -26.821 1.00 68.94 102 PHE A N 1
ATOM 817 C CA . PHE A 1 102 ? 19.740 10.405 -27.602 1.00 68.94 102 PHE A CA 1
ATOM 818 C C . PHE A 1 102 ? 20.622 9.805 -28.715 1.00 68.94 102 PHE A C 1
ATOM 820 O O . PHE A 1 102 ? 21.591 10.436 -29.143 1.00 68.94 102 PHE A O 1
ATOM 827 N N . SER A 1 103 ? 20.301 8.609 -29.221 1.00 67.94 103 SER A N 1
ATOM 828 C CA . SER A 1 103 ? 21.048 8.041 -30.342 1.00 67.94 103 SER A CA 1
ATOM 829 C C . SER A 1 103 ? 20.932 8.907 -31.599 1.00 67.94 103 SER A C 1
ATOM 831 O O . SER A 1 103 ? 19.873 9.429 -31.956 1.00 67.94 103 SER A O 1
ATOM 833 N N . ARG A 1 104 ? 22.064 9.082 -32.287 1.00 60.59 104 ARG A N 1
ATOM 834 C CA . ARG A 1 104 ? 22.102 9.743 -33.592 1.00 60.59 104 ARG A CA 1
ATOM 835 C C . ARG A 1 104 ? 21.321 8.879 -34.583 1.00 60.59 104 ARG A C 1
ATOM 837 O O . ARG A 1 104 ? 21.599 7.686 -34.690 1.00 60.59 104 ARG A O 1
ATOM 844 N N . LEU A 1 105 ? 20.386 9.485 -35.322 1.00 62.78 105 LEU A N 1
ATOM 845 C CA . LEU A 1 105 ? 19.660 8.822 -36.411 1.00 62.78 105 LEU A CA 1
ATOM 846 C C . LEU A 1 105 ? 20.650 8.078 -37.326 1.00 62.78 105 LEU A C 1
ATOM 848 O O . LEU A 1 105 ? 21.516 8.698 -37.953 1.00 62.78 105 LEU A O 1
ATOM 852 N N . ARG A 1 106 ? 20.541 6.743 -37.377 1.00 60.56 106 ARG A N 1
ATOM 853 C CA . ARG A 1 106 ? 21.340 5.915 -38.291 1.00 60.56 106 ARG A CA 1
ATOM 854 C C . ARG A 1 106 ? 20.969 6.295 -39.730 1.00 60.56 106 ARG A C 1
ATOM 856 O O . ARG A 1 106 ? 19.794 6.435 -40.044 1.00 60.56 106 ARG A O 1
ATOM 863 N N . GLY A 1 107 ? 21.975 6.496 -40.581 1.00 63.66 107 GLY A N 1
ATOM 864 C CA . GLY A 1 107 ? 21.802 6.939 -41.974 1.00 63.66 107 GLY A CA 1
ATOM 865 C C . GLY A 1 107 ? 22.248 8.379 -42.251 1.00 63.66 107 GLY A C 1
ATOM 866 O O . GLY A 1 107 ? 22.440 8.742 -43.406 1.00 63.66 107 GLY A O 1
ATOM 867 N N . ILE A 1 108 ? 22.510 9.182 -41.215 1.00 59.19 108 ILE A N 1
ATOM 868 C CA . ILE A 1 108 ? 23.171 10.485 -41.355 1.00 59.19 108 ILE A CA 1
ATOM 869 C C . ILE A 1 108 ? 24.685 10.279 -41.147 1.00 59.19 108 ILE A C 1
ATOM 871 O O . ILE A 1 108 ? 25.151 9.994 -40.039 1.00 59.19 108 ILE A O 1
ATOM 875 N N . GLY A 1 109 ? 25.470 10.356 -42.229 1.00 57.03 109 GLY A N 1
ATOM 876 C CA . GLY A 1 109 ? 26.928 10.177 -42.186 1.00 57.03 109 GLY A CA 1
ATOM 877 C C . GLY A 1 109 ? 27.607 11.110 -41.171 1.00 57.03 109 GLY A C 1
ATOM 878 O O . GLY A 1 109 ? 27.044 12.137 -40.790 1.00 57.03 109 GLY A O 1
ATOM 879 N N . ARG A 1 110 ? 28.832 10.785 -40.722 1.00 58.56 110 ARG A N 1
ATOM 880 C CA . ARG A 1 110 ? 29.569 11.579 -39.706 1.00 58.56 110 ARG A CA 1
ATOM 881 C C . ARG A 1 110 ? 29.728 13.061 -40.086 1.00 58.56 110 ARG A C 1
ATOM 883 O O . ARG A 1 110 ? 29.811 13.901 -39.197 1.00 58.56 110 ARG A O 1
ATOM 890 N N . LEU A 1 111 ? 29.688 13.365 -41.384 1.00 57.09 111 LEU A N 1
ATOM 891 C CA . LEU A 1 111 ? 29.801 14.709 -41.962 1.00 57.09 111 LEU A CA 1
ATOM 892 C C . LEU A 1 111 ? 28.459 15.352 -42.353 1.00 57.09 111 LEU A C 1
ATOM 894 O O . LEU A 1 111 ? 28.430 16.531 -42.688 1.00 57.09 111 LEU A O 1
ATOM 898 N N . HIS A 1 112 ? 27.346 14.618 -42.294 1.00 55.72 112 HIS A N 1
ATOM 899 C CA . HIS A 1 112 ? 26.028 15.156 -42.621 1.00 55.72 112 HIS A CA 1
ATOM 900 C C . HIS A 1 112 ? 25.288 15.478 -41.330 1.00 55.72 112 HIS A C 1
ATOM 902 O O . HIS A 1 112 ? 24.949 14.600 -40.543 1.00 55.72 112 HIS A O 1
ATOM 908 N N . PHE A 1 113 ? 25.086 16.764 -41.076 1.00 53.97 113 PHE A N 1
ATOM 909 C CA . PHE A 1 113 ? 24.233 17.228 -39.994 1.00 53.97 113 PHE A CA 1
ATOM 910 C C . PHE A 1 113 ? 22.779 16.962 -40.400 1.00 53.97 113 PHE A C 1
ATOM 912 O O . PHE A 1 113 ? 22.348 17.422 -41.457 1.00 53.97 113 PHE A O 1
ATOM 919 N N . ALA A 1 114 ? 22.026 16.207 -39.596 1.00 57.41 114 ALA A N 1
ATOM 920 C CA . ALA A 1 114 ? 20.578 16.163 -39.767 1.00 57.41 114 ALA A CA 1
ATOM 921 C C . ALA A 1 114 ? 20.061 17.600 -39.575 1.00 57.41 114 ALA A C 1
ATOM 923 O O . ALA A 1 114 ? 20.412 18.218 -38.564 1.00 57.41 114 ALA A O 1
ATOM 924 N N . PRO A 1 115 ? 19.306 18.175 -40.524 1.00 57.91 115 PRO A N 1
ATOM 925 C CA . PRO A 1 115 ? 18.885 19.562 -40.421 1.00 57.91 115 PRO A CA 1
ATOM 926 C C . PRO A 1 115 ? 18.014 19.727 -39.176 1.00 57.91 115 PRO A C 1
ATOM 928 O O . PRO A 1 115 ? 16.912 19.191 -39.090 1.00 57.91 115 PRO A O 1
ATOM 931 N N . ILE A 1 116 ? 18.519 20.468 -38.188 1.00 60.50 116 ILE A N 1
ATOM 932 C CA . ILE A 1 116 ? 17.706 20.900 -37.056 1.00 60.50 116 ILE A CA 1
ATOM 933 C C . ILE A 1 116 ? 16.763 21.969 -37.600 1.00 60.50 116 ILE A C 1
ATOM 935 O O . ILE A 1 116 ? 17.159 23.122 -37.777 1.00 60.50 116 ILE A O 1
ATOM 939 N N . ILE A 1 117 ? 15.513 21.598 -37.861 1.00 61.69 117 ILE A N 1
ATOM 940 C CA . ILE A 1 117 ? 14.453 22.564 -38.141 1.00 61.69 117 ILE A CA 1
ATOM 941 C C . ILE A 1 117 ? 14.117 23.240 -36.810 1.00 61.69 117 ILE A C 1
ATOM 943 O O . ILE A 1 117 ? 13.279 22.773 -36.042 1.00 61.69 117 ILE A O 1
ATOM 947 N N . ARG A 1 118 ? 14.826 24.325 -36.490 1.00 62.81 118 ARG A N 1
ATOM 948 C CA . ARG A 1 118 ? 14.401 25.237 -35.427 1.00 62.81 118 ARG A CA 1
ATOM 949 C C . ARG A 1 118 ? 13.310 26.117 -36.016 1.00 62.81 118 ARG A C 1
ATOM 951 O O . ARG A 1 118 ? 13.583 26.870 -36.945 1.00 62.81 118 ARG A O 1
ATOM 958 N N . LEU A 1 119 ? 12.097 26.041 -35.474 1.00 59.62 119 LEU A N 1
ATOM 959 C CA . LEU A 1 119 ? 11.126 27.113 -35.678 1.00 59.62 119 LEU A CA 1
ATOM 960 C C . LEU A 1 119 ? 11.774 28.411 -35.160 1.00 59.62 119 LEU A C 1
ATOM 962 O O . LEU A 1 119 ? 12.200 28.440 -34.000 1.00 59.62 119 LEU A O 1
ATOM 966 N N . PRO A 1 120 ? 11.945 29.449 -35.998 1.00 55.19 120 PRO A N 1
ATOM 967 C CA . PRO A 1 120 ? 12.635 30.659 -35.585 1.00 55.19 120 PRO A CA 1
ATOM 968 C C . PRO A 1 120 ? 11.788 31.396 -34.544 1.00 55.19 120 PRO A C 1
ATOM 970 O O . PRO A 1 120 ? 10.743 31.952 -34.857 1.00 55.19 120 PRO A O 1
ATOM 973 N N . GLN A 1 121 ? 12.256 31.415 -33.298 1.00 58.91 121 GLN A N 1
ATOM 974 C CA . GLN A 1 121 ? 11.719 32.264 -32.228 1.00 58.91 121 GLN A CA 1
ATOM 975 C C . GLN A 1 121 ? 12.490 33.599 -32.151 1.00 58.91 121 GLN A C 1
ATOM 977 O O . GLN A 1 121 ? 12.777 34.099 -31.067 1.00 58.91 121 GLN A O 1
ATOM 982 N N . GLY A 1 122 ? 12.896 34.165 -33.294 1.00 62.38 122 GLY A N 1
ATOM 983 C CA . GLY A 1 122 ? 13.607 35.446 -33.321 1.00 62.38 122 GLY A CA 1
ATOM 984 C C . GLY A 1 122 ? 14.097 35.888 -34.707 1.00 62.38 122 GLY A C 1
ATOM 985 O O . GLY A 1 122 ? 14.063 35.093 -35.650 1.00 62.38 122 GLY A O 1
ATOM 986 N N . PRO A 1 123 ? 14.547 37.153 -34.845 1.00 63.03 123 PRO A N 1
ATOM 987 C CA . PRO A 1 123 ? 15.035 37.707 -36.107 1.00 63.03 123 PRO A CA 1
ATOM 988 C C . PRO A 1 123 ? 16.297 36.981 -36.620 1.00 63.03 123 PRO A C 1
ATOM 990 O O . PRO A 1 123 ? 17.112 36.526 -35.811 1.00 63.03 123 PRO A O 1
ATOM 993 N N . PRO A 1 124 ? 16.508 36.894 -37.947 1.00 53.28 124 PRO A N 1
ATOM 994 C CA . PRO A 1 124 ? 17.661 36.209 -38.532 1.00 53.28 124 PRO A CA 1
ATOM 995 C C . PRO A 1 124 ? 18.995 36.842 -38.104 1.00 53.28 124 PRO A C 1
ATOM 997 O O . PRO A 1 124 ? 19.148 38.059 -38.154 1.00 53.28 124 PRO A O 1
ATOM 1000 N N . GLY A 1 125 ? 19.981 36.012 -37.741 1.00 57.56 125 GLY A N 1
ATOM 1001 C CA . GLY A 1 125 ? 21.376 36.441 -37.551 1.00 57.56 125 GLY A CA 1
ATOM 1002 C C . GLY A 1 125 ? 21.885 36.531 -36.109 1.00 57.56 125 GLY A C 1
ATOM 1003 O O . GLY A 1 125 ? 23.055 36.846 -35.912 1.00 57.56 125 GLY A O 1
ATOM 1004 N N . VAL A 1 126 ? 21.074 36.207 -35.098 1.00 53.94 126 VAL A N 1
ATOM 1005 C CA . VAL A 1 126 ? 21.529 36.209 -33.698 1.00 53.94 126 VAL A CA 1
ATOM 1006 C C . VAL A 1 126 ? 21.441 34.801 -33.120 1.00 53.94 126 VAL A C 1
ATOM 1008 O O . VAL A 1 126 ? 20.381 34.338 -32.706 1.00 53.94 126 VAL A O 1
ATOM 1011 N N . LEU A 1 127 ? 22.577 34.103 -33.057 1.00 54.78 127 LEU A N 1
ATOM 1012 C CA . LEU A 1 127 ? 22.715 33.020 -32.089 1.00 54.78 127 LEU A CA 1
ATOM 1013 C C . LEU A 1 127 ? 22.730 33.688 -30.715 1.00 54.78 127 LEU A C 1
ATOM 1015 O O . LEU A 1 127 ? 23.657 34.440 -30.414 1.00 54.78 127 LEU A O 1
ATOM 1019 N N . SER A 1 128 ? 21.706 33.445 -29.894 1.00 58.69 128 SER A N 1
ATOM 1020 C CA . SER A 1 128 ? 21.757 33.827 -28.485 1.00 58.69 128 SER A CA 1
ATOM 1021 C C . SER A 1 128 ? 22.901 33.054 -27.835 1.00 58.69 128 SER A C 1
ATOM 1023 O O . SER A 1 128 ? 22.753 31.908 -27.411 1.00 58.69 128 SER A O 1
ATOM 1025 N N . VAL A 1 129 ? 24.082 33.667 -27.801 1.00 59.34 129 VAL A N 1
ATOM 1026 C CA . VAL A 1 129 ? 25.125 33.293 -26.861 1.00 59.34 129 VAL A CA 1
ATOM 1027 C C . VAL A 1 129 ? 24.500 33.586 -25.513 1.00 59.34 129 VAL A C 1
ATOM 1029 O O . VAL A 1 129 ? 24.290 34.754 -25.189 1.00 59.34 129 VAL A O 1
ATOM 1032 N N . ASN A 1 130 ? 24.155 32.540 -24.761 1.00 55.97 130 ASN A N 1
ATOM 1033 C CA . ASN A 1 130 ? 23.782 32.663 -23.360 1.00 55.97 130 ASN A CA 1
ATOM 1034 C C . ASN A 1 130 ? 24.970 33.291 -22.625 1.00 55.97 130 ASN A C 1
ATOM 1036 O O . ASN A 1 130 ? 25.828 32.607 -22.065 1.00 55.97 130 ASN A O 1
ATOM 1040 N N . LYS A 1 131 ? 25.054 34.622 -22.672 1.00 57.91 131 LYS A N 1
ATOM 1041 C CA . LYS A 1 131 ? 25.882 35.412 -21.787 1.00 57.91 131 LYS A CA 1
ATOM 1042 C C . LYS A 1 131 ? 25.330 35.089 -20.417 1.00 57.91 131 LYS A C 1
ATOM 1044 O O . LYS A 1 131 ? 24.199 35.447 -20.106 1.00 57.91 131 LYS A O 1
ATOM 1049 N N . LYS A 1 132 ? 26.115 34.359 -19.629 1.00 61.59 132 LYS A N 1
ATOM 1050 C CA . LYS A 1 132 ? 25.898 34.235 -18.194 1.00 61.59 132 LYS A CA 1
ATOM 1051 C C . LYS A 1 132 ? 25.961 35.656 -17.639 1.00 61.59 132 LYS A C 1
ATOM 1053 O O . LYS A 1 132 ? 27.039 36.143 -17.305 1.00 61.59 132 LYS A O 1
ATOM 1058 N N . SER A 1 133 ? 24.831 36.359 -17.612 1.00 61.81 133 SER A N 1
ATOM 1059 C CA . SER A 1 133 ? 24.675 37.490 -16.718 1.00 61.81 133 SER A CA 1
ATOM 1060 C C . SER A 1 133 ? 24.933 36.914 -15.336 1.00 61.81 133 SER A C 1
ATOM 1062 O O . SER A 1 133 ? 24.241 35.985 -14.921 1.00 61.81 133 SER A O 1
ATOM 1064 N N . LYS A 1 134 ? 25.983 37.391 -14.664 1.00 62.88 134 LYS A N 1
ATOM 1065 C CA . LYS A 1 134 ? 26.187 37.155 -13.235 1.00 62.88 134 LYS A CA 1
ATOM 1066 C C . LYS A 1 134 ? 25.058 37.875 -12.494 1.00 62.88 134 LYS A C 1
ATOM 1068 O O . LYS A 1 134 ? 25.253 38.954 -11.954 1.00 62.88 134 LYS A O 1
ATOM 1073 N N . THR A 1 135 ? 23.852 37.336 -12.574 1.00 63.34 135 THR A N 1
ATOM 1074 C CA . THR A 1 135 ? 22.817 37.593 -11.586 1.00 63.34 135 THR A CA 1
ATOM 1075 C C . THR A 1 135 ? 23.200 36.793 -10.357 1.00 63.34 135 THR A C 1
ATOM 1077 O O . THR A 1 135 ? 23.678 35.664 -10.498 1.00 63.34 135 THR A O 1
ATOM 1080 N N . ASP A 1 136 ? 23.037 37.413 -9.196 1.00 67.62 136 ASP A N 1
ATOM 1081 C CA . ASP A 1 136 ? 23.239 36.828 -7.876 1.00 67.62 136 ASP A CA 1
ATOM 1082 C C . ASP A 1 136 ? 22.668 35.401 -7.847 1.00 67.62 136 ASP A C 1
ATOM 1084 O O . ASP A 1 136 ? 21.458 35.184 -7.954 1.00 67.62 136 ASP A O 1
ATOM 1088 N N . ARG A 1 137 ? 23.566 34.415 -7.909 1.00 72.44 137 ARG A N 1
ATOM 1089 C CA . ARG A 1 137 ? 23.208 33.010 -8.089 1.00 72.44 137 ARG A CA 1
ATOM 1090 C C . ARG A 1 137 ? 22.984 32.460 -6.696 1.00 72.44 137 ARG A C 1
ATOM 1092 O O . ARG A 1 137 ? 23.956 32.188 -6.001 1.00 72.44 137 ARG A O 1
ATOM 1099 N N . PHE A 1 138 ? 21.725 32.294 -6.310 1.00 77.38 138 PHE A N 1
ATOM 1100 C CA . PHE A 1 138 ? 21.414 31.574 -5.084 1.00 77.38 138 PHE A CA 1
ATOM 1101 C C . PHE A 1 138 ? 21.890 30.121 -5.213 1.00 77.38 138 PHE A C 1
ATOM 1103 O O . PHE A 1 138 ? 21.774 29.497 -6.276 1.00 77.38 138 PHE A O 1
ATOM 1110 N N . GLU A 1 139 ? 22.483 29.607 -4.142 1.00 82.44 139 GLU A N 1
ATOM 1111 C CA . GLU A 1 139 ? 22.899 28.214 -4.067 1.00 82.44 139 GLU A CA 1
ATOM 1112 C C . GLU A 1 139 ? 21.656 27.329 -3.957 1.00 82.44 139 GLU A C 1
ATOM 1114 O O . GLU A 1 139 ? 20.722 27.615 -3.206 1.00 82.44 139 GLU A O 1
ATOM 1119 N N . ILE A 1 140 ? 21.619 26.268 -4.764 1.00 85.38 140 ILE A N 1
ATOM 1120 C CA . ILE A 1 140 ? 20.604 25.228 -4.626 1.00 85.38 140 ILE A CA 1
ATOM 1121 C C . ILE A 1 140 ? 21.051 24.387 -3.438 1.00 85.38 140 ILE A C 1
ATOM 1123 O O . ILE A 1 140 ? 22.125 23.785 -3.492 1.00 85.38 140 ILE A O 1
ATOM 1127 N N . PHE A 1 141 ? 20.245 24.374 -2.377 1.00 81.75 141 PHE A N 1
ATOM 1128 C CA . PHE A 1 141 ? 20.486 23.512 -1.228 1.00 81.75 141 PHE A CA 1
ATOM 1129 C C . PHE A 1 141 ? 20.611 22.068 -1.711 1.00 81.75 141 PHE A C 1
ATOM 1131 O O . PHE A 1 141 ? 19.674 21.512 -2.283 1.00 81.75 141 PHE A O 1
ATOM 1138 N N . SER A 1 142 ? 21.804 21.509 -1.535 1.00 81.62 142 SER 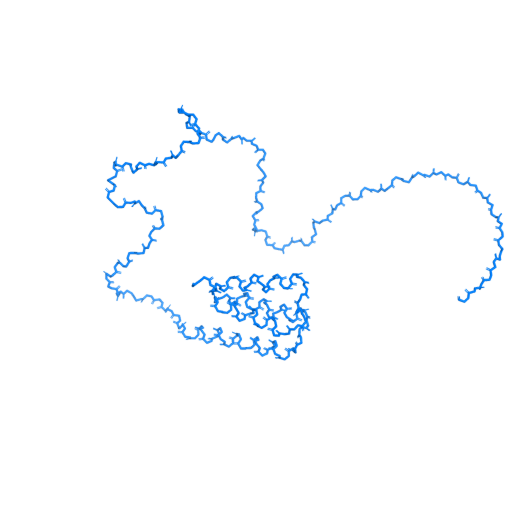A N 1
ATOM 1139 C CA . SER A 1 142 ? 22.062 20.094 -1.771 1.00 81.62 142 SER A CA 1
ATOM 1140 C C . SER A 1 142 ? 21.765 19.368 -0.464 1.00 81.62 142 SER A C 1
ATOM 1142 O O . SER A 1 142 ? 22.210 19.810 0.597 1.00 81.62 142 SER A O 1
ATOM 1144 N N . ASP A 1 143 ? 20.975 18.300 -0.536 1.00 79.06 143 ASP A N 1
ATOM 1145 C CA . ASP A 1 143 ? 20.486 17.511 0.607 1.00 79.06 143 ASP A CA 1
ATOM 1146 C C . ASP A 1 143 ? 21.590 16.602 1.198 1.00 79.06 143 ASP A C 1
ATOM 1148 O O . ASP A 1 143 ? 21.358 15.462 1.582 1.00 79.06 143 ASP A O 1
ATOM 1152 N N . ASP A 1 144 ? 22.833 17.095 1.214 1.00 77.50 144 ASP A N 1
ATOM 1153 C CA . ASP A 1 144 ? 24.032 16.356 1.635 1.00 77.50 144 ASP A CA 1
ATOM 1154 C C . ASP A 1 144 ? 24.338 16.547 3.134 1.00 77.50 144 ASP A C 1
ATOM 1156 O O . ASP A 1 144 ? 25.274 15.956 3.677 1.00 77.50 144 ASP A O 1
ATOM 1160 N N . HIS A 1 145 ? 23.567 17.384 3.834 1.00 62.56 145 HIS A N 1
ATOM 1161 C CA . HIS A 1 145 ? 23.718 17.596 5.269 1.00 62.56 145 HIS A CA 1
ATOM 1162 C C . HIS A 1 145 ? 22.802 16.650 6.044 1.00 62.56 145 HIS A C 1
ATOM 1164 O O . HIS A 1 145 ? 21.667 16.982 6.363 1.00 62.56 145 HIS A O 1
ATOM 1170 N N . THR A 1 146 ? 23.343 15.479 6.381 1.00 56.25 146 THR A N 1
ATOM 1171 C CA . THR A 1 146 ? 22.784 14.545 7.367 1.00 56.25 146 THR A CA 1
ATOM 1172 C C . THR A 1 146 ? 22.220 15.271 8.590 1.00 56.25 146 THR A C 1
ATOM 1174 O O . THR A 1 146 ? 22.924 16.063 9.220 1.00 56.25 146 THR A O 1
ATOM 1177 N N . ASP A 1 147 ? 20.972 14.945 8.922 1.00 59.25 147 ASP A N 1
ATOM 1178 C CA . ASP A 1 147 ? 20.139 15.460 10.009 1.00 59.25 147 ASP A CA 1
ATOM 1179 C C . ASP A 1 147 ? 20.860 15.638 11.359 1.00 59.25 147 ASP A C 1
ATOM 1181 O O . ASP A 1 147 ? 20.778 14.811 12.269 1.00 59.25 147 ASP A O 1
ATOM 1185 N N . GLN A 1 148 ? 21.514 16.782 11.537 1.00 55.00 148 GLN A N 1
ATOM 1186 C CA . GLN A 1 148 ? 21.833 17.339 12.847 1.00 55.00 148 GLN A CA 1
ATOM 1187 C C . GLN A 1 148 ? 21.516 18.833 12.853 1.00 55.00 148 GLN A C 1
ATOM 1189 O O . GLN A 1 148 ? 22.400 19.671 12.723 1.00 55.00 148 GLN A O 1
ATOM 1194 N N . SER A 1 149 ? 20.238 19.186 12.991 1.00 49.09 149 SER A N 1
ATOM 1195 C CA . SER A 1 149 ? 19.795 20.288 13.863 1.00 49.09 149 SER A CA 1
ATOM 1196 C C . SER A 1 149 ? 18.307 20.584 13.681 1.00 49.09 149 SER A C 1
ATOM 1198 O O . SER A 1 149 ? 17.863 21.315 12.799 1.00 49.09 149 SER A O 1
ATOM 1200 N N . SER A 1 150 ? 17.508 20.106 14.627 1.00 54.00 150 SER A N 1
ATOM 1201 C CA . SER A 1 150 ? 16.263 20.772 14.984 1.00 54.00 150 SER A CA 1
ATOM 1202 C C . SER A 1 150 ? 16.585 22.166 15.551 1.00 54.00 150 SER A C 1
ATOM 1204 O O . SER A 1 150 ? 16.913 22.286 16.728 1.00 54.00 150 SER A O 1
ATOM 1206 N N . SER A 1 151 ? 16.560 23.215 14.726 1.00 53.50 151 SER A N 1
ATOM 1207 C CA . SER A 1 151 ? 16.046 24.562 15.061 1.00 53.50 151 SER A CA 1
ATOM 1208 C C . SER A 1 151 ? 16.502 25.608 14.039 1.00 53.50 151 SER A C 1
ATOM 1210 O O . SER A 1 151 ? 17.591 26.159 14.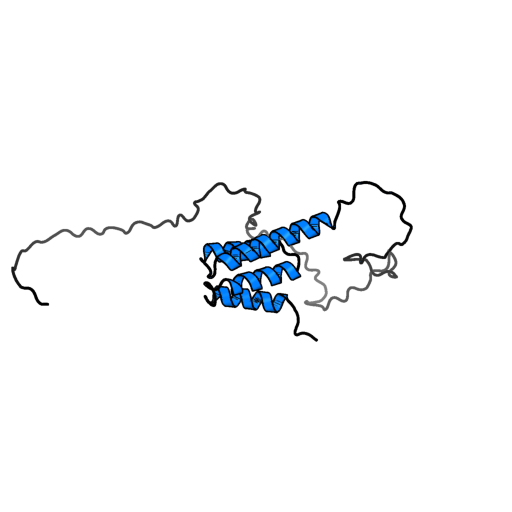138 1.00 53.50 151 SER A O 1
ATOM 1212 N N . LEU A 1 152 ? 15.642 25.961 13.081 1.00 50.62 152 LEU A N 1
ATOM 1213 C CA . LEU A 1 152 ? 15.889 27.120 12.213 1.00 50.62 152 LEU A CA 1
ATOM 1214 C C . LEU A 1 152 ? 14.592 27.785 11.733 1.00 50.62 152 LEU A C 1
ATOM 1216 O O . LEU A 1 152 ? 14.405 28.091 10.567 1.00 50.62 152 LEU A O 1
ATOM 1220 N N . PHE A 1 153 ? 13.708 28.091 12.683 1.00 44.22 153 PHE A N 1
ATOM 1221 C CA . PHE A 1 153 ? 12.780 29.216 12.547 1.00 44.22 153 PHE A CA 1
ATOM 1222 C C . PHE A 1 153 ? 12.888 30.094 13.793 1.00 44.22 153 PHE A C 1
ATOM 1224 O O . PHE A 1 153 ? 12.063 30.043 14.700 1.00 44.22 153 PHE A O 1
ATOM 1231 N N . LYS A 1 154 ? 13.946 30.907 13.852 1.00 46.25 154 LYS A N 1
ATOM 1232 C CA . LYS A 1 154 ? 13.983 32.093 14.715 1.00 46.25 154 LYS A CA 1
ATOM 1233 C C . LYS A 1 154 ? 13.603 33.287 13.849 1.00 46.25 154 LYS A C 1
ATOM 1235 O O . LYS A 1 154 ? 14.449 33.902 13.210 1.00 46.25 154 LYS A O 1
ATOM 1240 N N . THR A 1 155 ? 12.316 33.609 13.806 1.00 50.47 155 THR A N 1
ATOM 1241 C CA . THR A 1 155 ? 11.882 34.938 13.368 1.00 50.47 155 THR A CA 1
ATOM 1242 C C . THR A 1 155 ? 12.397 35.965 14.380 1.00 50.47 155 THR A C 1
ATOM 1244 O O . THR A 1 155 ? 12.192 35.758 15.581 1.00 50.47 155 THR A O 1
ATOM 1247 N N . PRO A 1 156 ? 13.026 37.077 13.966 1.00 41.66 156 PRO A N 1
ATOM 1248 C CA . PRO A 1 156 ? 13.318 38.164 14.886 1.00 41.66 156 PRO A CA 1
ATOM 1249 C C . PRO A 1 156 ? 12.003 38.880 15.219 1.00 41.66 156 PRO A C 1
ATOM 1251 O O . PRO A 1 156 ? 11.565 39.780 14.507 1.00 41.66 156 PRO A O 1
ATOM 1254 N N . ILE A 1 157 ? 11.344 38.462 16.301 1.00 46.84 157 ILE A N 1
ATOM 1255 C CA . ILE A 1 157 ? 10.272 39.244 16.920 1.00 46.84 157 ILE A CA 1
ATOM 1256 C C . ILE A 1 157 ? 10.961 40.405 17.636 1.00 46.84 157 ILE A C 1
ATOM 1258 O O . ILE A 1 157 ? 11.559 40.240 18.699 1.00 46.84 157 ILE A O 1
ATOM 1262 N N . ALA A 1 158 ? 10.928 41.579 17.009 1.00 48.81 158 ALA A N 1
ATOM 1263 C CA . ALA A 1 158 ? 11.320 42.823 17.652 1.00 48.81 158 ALA A CA 1
ATOM 1264 C C . ALA A 1 158 ? 10.439 43.056 18.898 1.00 48.81 158 ALA A C 1
ATOM 1266 O O . ALA A 1 158 ? 9.221 42.864 18.823 1.00 48.81 158 ALA A O 1
ATOM 1267 N N . PRO A 1 159 ? 11.005 43.474 20.044 1.00 49.50 159 PRO A N 1
ATOM 1268 C CA . PRO A 1 159 ? 10.209 43.740 21.234 1.00 49.50 159 PRO A CA 1
ATOM 1269 C C . PRO A 1 159 ? 9.339 44.997 21.039 1.00 49.50 159 PRO A C 1
ATOM 1271 O O . PRO A 1 159 ? 9.809 45.989 20.468 1.00 49.50 159 PRO A O 1
ATOM 1274 N N . PRO A 1 160 ? 8.084 45.009 21.526 1.00 43.66 160 PRO A N 1
ATOM 1275 C CA . PRO A 1 160 ? 7.243 46.196 21.466 1.00 43.66 160 PRO A CA 1
ATOM 1276 C C . PRO A 1 160 ? 7.821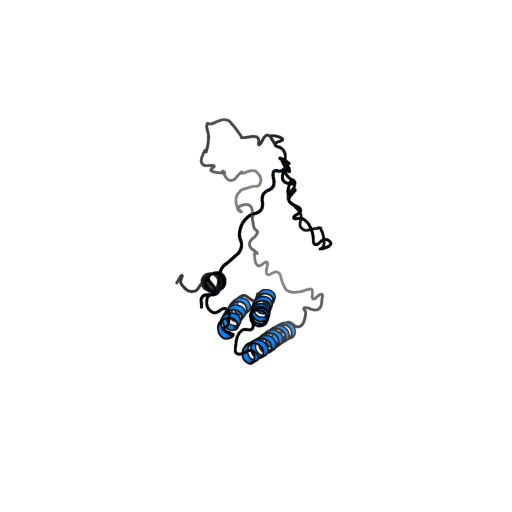 47.306 22.356 1.00 43.66 160 PRO A C 1
ATOM 1278 O O . PRO A 1 160 ? 8.103 47.106 23.538 1.00 43.66 160 PRO A O 1
ATOM 1281 N N . LYS A 1 161 ? 7.985 48.501 21.776 1.00 43.22 161 LYS A N 1
ATOM 1282 C CA . LYS A 1 161 ? 8.393 49.721 22.485 1.00 43.22 161 LYS A CA 1
ATOM 1283 C C . LYS A 1 161 ? 7.360 50.057 23.566 1.00 43.22 161 LYS A C 1
ATOM 1285 O O . LYS A 1 161 ? 6.246 50.474 23.258 1.00 43.22 161 LYS A O 1
ATOM 1290 N N . GLN A 1 162 ? 7.749 49.908 24.830 1.00 42.03 162 GLN A N 1
ATOM 1291 C CA . GLN A 1 162 ? 6.987 50.382 25.981 1.00 42.03 162 GLN A CA 1
ATOM 1292 C C . GLN A 1 162 ? 7.008 51.916 26.013 1.00 42.03 162 GLN A C 1
ATOM 1294 O O . GLN A 1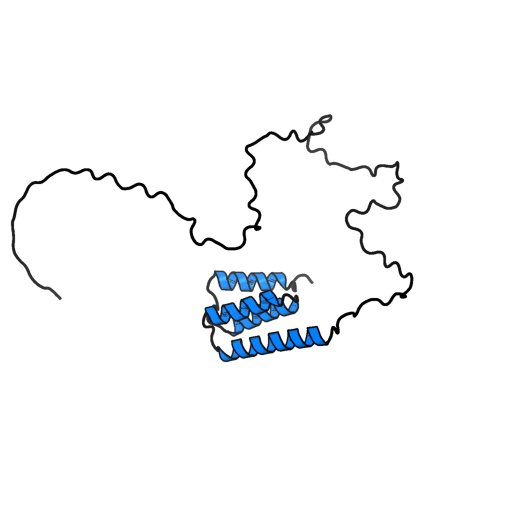 162 ? 8.023 52.530 26.340 1.00 42.03 162 GLN A O 1
ATOM 1299 N N . VAL A 1 163 ? 5.884 52.551 25.679 1.00 44.50 163 VAL A N 1
ATOM 1300 C CA . VAL A 1 163 ? 5.665 53.971 25.975 1.00 44.50 163 VAL A CA 1
ATOM 1301 C C . VAL A 1 163 ? 5.047 54.055 27.365 1.00 44.50 163 VAL A C 1
ATOM 1303 O O . VAL A 1 163 ? 3.845 53.892 27.553 1.00 44.50 163 VAL A O 1
ATOM 1306 N N . ILE A 1 164 ? 5.904 54.294 28.353 1.00 38.62 164 ILE A N 1
ATOM 1307 C CA . ILE A 1 164 ? 5.516 54.588 29.731 1.00 38.62 164 ILE A CA 1
ATOM 1308 C C . ILE A 1 164 ? 4.921 56.002 29.757 1.00 38.62 164 ILE A C 1
ATOM 1310 O O . ILE A 1 164 ? 5.644 56.987 29.611 1.00 38.62 164 ILE A O 1
ATOM 1314 N N . LYS A 1 165 ? 3.610 56.123 29.985 1.00 44.09 165 LYS A N 1
ATOM 1315 C CA . LYS A 1 165 ? 3.001 57.348 30.523 1.00 44.09 165 LYS A CA 1
ATOM 1316 C C . LYS A 1 165 ? 2.521 57.051 31.940 1.00 44.09 165 LYS A C 1
ATOM 1318 O O . LYS A 1 165 ? 1.695 56.171 32.155 1.00 44.09 165 LYS A O 1
ATOM 1323 N N . LYS A 1 166 ? 3.110 57.752 32.910 1.00 37.84 166 LYS A N 1
ATOM 1324 C CA . LYS A 1 166 ? 2.838 57.603 34.343 1.00 37.84 166 LYS A CA 1
ATOM 1325 C C . LYS A 1 166 ? 1.473 58.193 34.730 1.00 37.84 166 LYS A C 1
ATOM 1327 O O . LYS A 1 166 ? 1.186 59.337 34.402 1.00 37.84 166 LYS A O 1
ATOM 1332 N N . SER A 1 167 ? 0.731 57.383 35.490 1.00 44.19 167 SER A N 1
ATOM 1333 C CA . SER A 1 167 ? -0.086 57.671 36.687 1.00 44.19 167 SER A CA 1
ATOM 1334 C C . SER A 1 167 ? -1.072 58.849 36.709 1.00 44.19 167 SER A C 1
ATOM 1336 O O . SER A 1 167 ? -0.660 60.006 36.644 1.00 44.19 167 SER A O 1
ATOM 1338 N N . LYS A 1 168 ? -2.317 58.553 37.109 1.00 38.19 168 LYS A N 1
ATOM 1339 C CA . LYS A 1 168 ? -2.944 59.158 38.299 1.00 38.19 168 LYS A CA 1
ATOM 1340 C C . LYS A 1 168 ? -4.084 58.280 38.835 1.00 38.19 168 LYS A C 1
ATOM 1342 O O . LYS A 1 168 ? -4.779 57.616 38.081 1.00 38.19 168 LYS A O 1
ATOM 1347 N N . ILE A 1 169 ? -4.154 58.264 40.160 1.00 42.94 169 ILE A N 1
ATOM 1348 C CA . ILE A 1 169 ? -4.946 57.437 41.076 1.00 42.94 169 ILE A CA 1
ATOM 1349 C C . ILE A 1 169 ? -6.372 57.988 41.229 1.00 42.94 169 ILE A C 1
ATOM 1351 O O . ILE A 1 169 ? -6.542 59.206 41.223 1.00 42.94 169 ILE A O 1
ATOM 1355 N N . SER A 1 170 ? -7.359 57.107 41.416 1.00 43.31 170 SER A N 1
ATOM 1356 C CA . SER A 1 170 ? -8.472 57.183 42.401 1.00 43.31 170 SER A CA 1
ATOM 1357 C C . SER A 1 170 ? -9.375 55.965 42.153 1.00 43.31 170 SER A C 1
ATOM 1359 O O . SER A 1 170 ? -9.821 55.745 41.035 1.00 43.31 170 SER A O 1
ATOM 1361 N N . GLU A 1 171 ? -9.430 54.981 43.053 1.00 45.03 171 GLU A N 1
ATOM 1362 C CA . GLU A 1 171 ? -10.371 54.939 44.187 1.00 45.03 171 GLU A CA 1
ATOM 1363 C C . GLU A 1 171 ? -11.787 55.373 43.801 1.00 45.03 171 GLU A C 1
ATOM 1365 O O . GLU A 1 171 ? -12.069 56.565 43.713 1.00 45.03 171 GLU A O 1
ATOM 1370 N N . SER A 1 172 ? -12.682 54.403 43.596 1.00 43.81 172 SER A N 1
ATOM 1371 C CA . SER A 1 172 ? -14.050 54.425 44.135 1.00 43.81 172 SER A CA 1
ATOM 1372 C C . SER A 1 172 ? -14.863 53.207 43.669 1.00 43.81 172 SER A C 1
ATOM 1374 O O . SER A 1 172 ? -14.880 52.878 42.489 1.00 43.81 172 SER A O 1
ATOM 1376 N N . LEU A 1 173 ? -15.573 52.624 44.646 1.00 45.81 173 LEU A N 1
ATOM 1377 C CA . LEU A 1 173 ? -16.800 51.813 44.554 1.00 45.81 173 LEU A CA 1
ATOM 1378 C C . LEU A 1 173 ? -16.592 50.327 44.191 1.00 45.81 173 LEU A C 1
ATOM 1380 O O . LEU A 1 173 ? -16.225 49.995 43.074 1.00 45.81 173 LEU A O 1
ATOM 1384 N N . ILE A 1 174 ? -16.614 49.384 45.144 1.00 43.44 174 ILE A N 1
ATOM 1385 C CA . ILE A 1 174 ? -17.738 48.945 46.005 1.00 43.44 174 ILE A CA 1
ATOM 1386 C C . ILE A 1 174 ? -18.912 48.439 45.164 1.00 43.44 174 ILE A C 1
ATOM 1388 O O . ILE A 1 174 ? -19.554 49.245 44.500 1.00 43.44 174 ILE A O 1
ATOM 1392 N N . ASN A 1 175 ? -19.205 47.141 45.358 1.00 38.91 175 ASN A N 1
ATOM 1393 C CA . ASN A 1 175 ? -20.473 46.452 45.086 1.00 38.91 175 ASN A CA 1
ATOM 1394 C C . ASN A 1 175 ? -20.825 46.304 43.584 1.00 38.91 175 ASN A C 1
ATOM 1396 O O . ASN A 1 175 ? -20.521 47.163 42.774 1.00 38.91 175 ASN A O 1
ATOM 1400 N N . ASP A 1 176 ? -21.372 45.203 43.077 1.00 44.38 176 ASP A N 1
ATOM 1401 C CA . ASP A 1 176 ? -22.419 44.341 43.614 1.00 44.38 176 ASP A CA 1
ATOM 1402 C C . ASP A 1 176 ? -22.420 42.979 42.887 1.00 44.38 176 ASP A C 1
ATOM 1404 O O . ASP A 1 176 ? -22.108 42.898 41.702 1.00 44.38 176 ASP A O 1
ATOM 1408 N N . LEU A 1 177 ? -22.812 41.955 43.651 1.00 46.19 177 LEU A N 1
ATOM 1409 C CA . LEU A 1 177 ? -23.667 40.811 43.305 1.00 46.19 177 LEU A CA 1
ATOM 1410 C C . LEU A 1 177 ? -23.441 40.002 42.010 1.00 46.19 177 LEU A C 1
ATOM 1412 O O . LEU A 1 177 ? -23.662 40.457 40.891 1.00 46.19 177 LEU A O 1
ATOM 1416 N N . ASP A 1 178 ? -23.181 38.707 42.235 1.00 47.34 178 ASP A N 1
ATOM 1417 C CA . ASP A 1 178 ? -24.084 37.601 41.873 1.00 47.34 178 ASP A CA 1
ATOM 1418 C C . ASP A 1 178 ? -25.162 37.918 40.830 1.00 47.34 178 ASP A C 1
ATOM 1420 O O . ASP A 1 178 ? -26.088 38.660 41.128 1.00 47.34 178 ASP A O 1
ATOM 1424 N N . PHE A 1 179 ? -25.153 37.218 39.695 1.00 45.91 179 PHE A N 1
ATOM 1425 C CA . PHE A 1 179 ? -26.381 36.635 39.145 1.00 45.91 179 PHE A CA 1
ATOM 1426 C C . PHE A 1 179 ? -26.036 35.511 38.151 1.00 45.91 179 PHE A C 1
ATOM 1428 O O . PHE A 1 179 ? -25.421 35.762 37.119 1.00 45.91 179 PHE A O 1
ATOM 1435 N N . GLN A 1 180 ? -26.408 34.296 38.578 1.00 43.72 180 GLN A N 1
ATOM 1436 C CA . GLN A 1 180 ? -26.807 33.070 37.857 1.00 43.72 180 GLN A CA 1
ATOM 1437 C C . GLN A 1 180 ? -26.311 32.807 36.430 1.00 43.72 180 GLN A C 1
ATOM 1439 O O . GLN A 1 180 ? -26.701 33.543 35.499 1.00 43.72 180 GLN A O 1
#

Secondary structure (DSSP, 8-state):
--S--HHHHHHHHHHHHHTTTTTTBHHHHHHHHHHHHHTT-HHHHHHHHHHHHHTT-BSHHHHHHHHHHHHHHHHHHHHHS----S--------------TT---TTS-TT----------S-TT------------PPP--S-S-S----------PPP--------------------

Foldseek 3Di:
DPPDDLVVVLVVLVVCVVVVHLLQALVSLLVNLVSCVVVVNLVVSVVSLVSNVVSNHPPNVVSVVSVVVSVVVVVVVCVVCPDPPDDDDDDDPPPVPDDDPPDDPPPQPPPRDPDPPDPDPDDPDDDPPPPPPPDPDDDDDDPPDDDDDPDDPDDPPDDDDDPDDDDDDDDDDDDDDDDD

Sequence (180 aa):
LAENFPESSLAVMEFAYLKGSCRNLAKFYICWSEMYQSIEWWNKAREKLQLALKMNAVPLDLVHKASDELESNIMSMCKQNPENPLDNEDFDDSVESARTTFSRLRGIGRLHFAPIIRLPQGPPGVLSVNKKSKTDRFEIFSDDHTDQSSSLFKTPIAPPKQVIKKSKISESLINDLDFQ

Organism: NCBI:txid298350